Protein AF-A0A956QR95-F1 (afdb_monomer)

Structure (mmCIF, N/CA/C/O backbone):
data_AF-A0A956QR95-F1
#
_entry.id   AF-A0A956QR95-F1
#
loop_
_atom_site.group_PDB
_atom_site.id
_atom_site.type_symbol
_atom_site.label_atom_id
_atom_site.label_alt_id
_atom_site.label_comp_id
_atom_site.label_asym_id
_atom_site.label_entity_id
_atom_site.label_seq_id
_atom_site.pdbx_PDB_ins_code
_atom_site.Cartn_x
_atom_site.Cartn_y
_atom_site.Cartn_z
_atom_site.occupancy
_atom_site.B_iso_or_equiv
_atom_site.auth_seq_id
_atom_site.auth_comp_id
_atom_site.auth_asym_id
_atom_site.auth_atom_id
_atom_site.pdbx_PDB_model_num
ATOM 1 N N . MET A 1 1 ? -0.130 -18.964 21.250 1.00 32.28 1 MET A N 1
ATOM 2 C CA . MET A 1 1 ? -1.402 -18.632 20.573 1.00 32.28 1 MET A CA 1
ATOM 3 C C . MET A 1 1 ? -1.019 -17.839 19.331 1.00 32.28 1 MET A C 1
ATOM 5 O O . MET A 1 1 ? -0.339 -16.835 19.481 1.00 32.28 1 MET A O 1
ATOM 9 N N . SER A 1 2 ? -1.241 -18.411 18.145 1.00 33.75 2 SER A N 1
ATOM 10 C CA . SER A 1 2 ? -0.544 -18.070 16.891 1.00 33.75 2 SER A CA 1
ATOM 11 C C . SER A 1 2 ? -0.836 -16.640 16.425 1.00 33.75 2 SER A C 1
ATOM 13 O O . SER A 1 2 ? -1.987 -16.292 16.179 1.00 33.75 2 SER A O 1
ATOM 15 N N . ILE A 1 3 ? 0.209 -15.823 16.330 1.00 43.72 3 ILE A N 1
ATOM 16 C CA . ILE A 1 3 ? 0.196 -14.446 15.830 1.00 43.72 3 ILE A CA 1
ATOM 17 C C . ILE A 1 3 ? 0.679 -14.527 14.373 1.00 43.72 3 ILE A C 1
ATOM 19 O O . ILE A 1 3 ? 1.801 -14.974 14.151 1.00 43.72 3 ILE A O 1
ATOM 23 N N . PHE A 1 4 ? -0.170 -14.120 13.418 1.00 44.62 4 PHE A N 1
ATOM 24 C CA . PHE A 1 4 ? -0.012 -14.175 11.946 1.00 44.62 4 PHE A CA 1
ATOM 25 C C . PHE A 1 4 ? -0.189 -15.569 11.317 1.00 44.62 4 PHE A C 1
ATOM 27 O O . PHE A 1 4 ? 0.706 -16.408 11.375 1.00 44.62 4 PHE A O 1
ATOM 34 N N . ASN A 1 5 ? -1.340 -15.819 10.677 1.00 48.69 5 ASN A N 1
ATOM 35 C CA . ASN A 1 5 ? -1.649 -17.131 10.085 1.00 48.69 5 ASN A CA 1
ATOM 36 C C . ASN A 1 5 ? -1.273 -17.282 8.599 1.00 48.69 5 ASN A C 1
ATOM 38 O O . ASN A 1 5 ? -1.405 -18.386 8.074 1.00 48.69 5 ASN A O 1
ATOM 42 N N . THR A 1 6 ? -0.700 -16.259 7.954 1.00 59.75 6 THR A N 1
ATOM 43 C CA . THR A 1 6 ? 0.000 -16.426 6.671 1.00 59.75 6 THR A CA 1
ATOM 44 C C . THR A 1 6 ? 1.115 -15.385 6.539 1.00 59.75 6 THR A C 1
ATOM 46 O O . THR A 1 6 ? 0.871 -14.185 6.638 1.00 59.75 6 THR A O 1
ATOM 49 N N . GLN A 1 7 ? 2.360 -15.830 6.328 1.00 64.56 7 GLN A N 1
ATOM 50 C CA . GLN A 1 7 ? 3.443 -14.950 5.878 1.00 64.56 7 GLN A CA 1
ATOM 51 C C . GLN A 1 7 ? 3.548 -15.052 4.365 1.00 64.56 7 GLN A C 1
ATOM 53 O O . GLN A 1 7 ? 3.889 -16.111 3.837 1.00 64.56 7 GLN A O 1
ATOM 58 N N . VAL A 1 8 ? 3.297 -13.950 3.668 1.00 65.81 8 VAL A N 1
ATOM 59 C CA . VAL A 1 8 ? 3.380 -13.915 2.213 1.00 65.81 8 VAL A CA 1
ATOM 60 C C . VAL A 1 8 ? 4.495 -12.973 1.778 1.00 65.81 8 VAL A C 1
ATOM 62 O O . VAL A 1 8 ? 4.478 -11.777 2.065 1.00 65.81 8 VAL A O 1
ATOM 65 N N . ARG A 1 9 ? 5.495 -13.522 1.080 1.00 63.97 9 ARG A N 1
ATOM 66 C CA . ARG A 1 9 ? 6.630 -12.765 0.534 1.00 63.97 9 ARG A CA 1
ATOM 67 C C . ARG A 1 9 ? 6.481 -12.632 -0.971 1.00 63.97 9 ARG A C 1
ATOM 69 O O . ARG A 1 9 ? 6.585 -13.615 -1.699 1.00 63.97 9 ARG A O 1
ATOM 76 N N . GLN A 1 10 ? 6.280 -11.408 -1.442 1.00 65.75 10 GLN A N 1
ATOM 77 C CA . GLN A 1 10 ? 6.305 -11.114 -2.868 1.00 65.75 10 GLN A CA 1
ATOM 78 C C . GLN A 1 10 ? 7.743 -10.785 -3.296 1.00 65.75 10 GLN A C 1
ATOM 80 O O . GLN A 1 10 ? 8.232 -9.679 -3.059 1.00 65.75 10 GLN A O 1
ATOM 85 N N . MET A 1 11 ? 8.414 -11.755 -3.930 1.00 59.72 11 MET A N 1
ATOM 86 C CA . MET A 1 11 ? 9.772 -11.630 -4.484 1.00 59.72 11 MET A CA 1
ATOM 87 C C . MET A 1 11 ? 9.724 -11.678 -6.014 1.00 59.72 11 MET A C 1
ATOM 89 O O . MET A 1 11 ? 9.989 -12.698 -6.641 1.00 59.72 11 MET A O 1
ATOM 93 N N . GLY A 1 12 ? 9.309 -10.573 -6.624 1.00 57.66 12 GLY A N 1
ATOM 94 C CA . GLY A 1 12 ? 9.245 -10.446 -8.074 1.00 57.66 12 GLY A CA 1
ATOM 95 C C . GLY A 1 12 ? 10.450 -9.707 -8.642 1.00 57.66 12 GLY A C 1
ATOM 96 O O . GLY A 1 12 ? 10.632 -8.529 -8.330 1.00 57.66 12 GLY A O 1
ATOM 97 N N . TYR A 1 13 ? 11.254 -10.371 -9.475 1.00 57.97 13 TYR A N 1
ATOM 98 C CA . TYR A 1 13 ? 12.470 -9.788 -10.063 1.00 57.97 13 TYR A CA 1
ATOM 99 C C . TYR A 1 13 ? 12.220 -9.095 -11.417 1.00 57.97 13 TYR A C 1
ATOM 101 O O . TYR A 1 13 ? 12.841 -8.073 -11.687 1.00 57.97 13 TYR A O 1
ATOM 109 N N . PHE A 1 14 ? 11.261 -9.569 -12.230 1.00 62.00 14 PHE A N 1
ATOM 110 C CA . PHE A 1 14 ? 10.858 -8.940 -13.500 1.00 62.00 14 PHE A CA 1
ATOM 111 C C . PHE A 1 14 ? 9.335 -8.962 -13.693 1.00 62.00 14 PHE A C 1
ATOM 113 O O . PHE A 1 14 ? 8.638 -9.807 -13.136 1.00 62.00 14 PHE A O 1
ATOM 120 N N . GLY A 1 15 ? 8.810 -8.025 -14.488 1.00 69.88 15 GLY A N 1
ATOM 121 C CA . GLY A 1 15 ? 7.391 -7.985 -14.855 1.00 69.88 15 GLY A CA 1
ATOM 122 C C . GLY A 1 15 ? 6.451 -7.465 -13.760 1.00 69.88 15 GLY A C 1
ATOM 123 O O . GLY A 1 15 ? 6.849 -6.688 -12.887 1.00 69.88 15 GLY A O 1
ATOM 124 N N . ARG A 1 16 ? 5.172 -7.843 -13.869 1.00 79.88 16 ARG A N 1
ATOM 125 C CA . ARG A 1 16 ? 4.107 -7.476 -12.930 1.00 79.88 16 ARG A CA 1
ATOM 126 C C . ARG A 1 16 ? 3.850 -8.632 -11.972 1.00 79.88 16 ARG A C 1
ATOM 128 O O . ARG A 1 16 ? 3.438 -9.700 -12.405 1.00 79.88 16 ARG A O 1
ATOM 135 N N . ASN A 1 17 ? 4.026 -8.392 -10.680 1.00 82.94 17 ASN A N 1
ATOM 136 C CA . ASN A 1 17 ? 3.814 -9.382 -9.631 1.00 82.94 17 ASN A CA 1
ATOM 137 C C . ASN A 1 17 ? 2.548 -9.021 -8.862 1.00 82.94 17 ASN A C 1
ATOM 139 O O . ASN A 1 17 ? 2.335 -7.859 -8.522 1.00 82.94 17 ASN A O 1
ATOM 143 N N . THR A 1 18 ? 1.674 -9.995 -8.615 1.00 86.06 18 THR A N 1
ATOM 144 C CA . THR A 1 18 ? 0.464 -9.799 -7.805 1.00 86.06 18 THR A CA 1
ATOM 145 C C . THR A 1 18 ? 0.376 -10.888 -6.758 1.00 86.06 18 THR A C 1
ATOM 147 O O . THR A 1 18 ? 0.621 -12.053 -7.054 1.00 86.06 18 THR A O 1
ATOM 150 N N . VAL A 1 19 ? 0.050 -10.493 -5.536 1.00 86.75 19 VAL A N 1
ATOM 151 C CA . VAL A 1 19 ? -0.224 -11.402 -4.438 1.00 86.75 19 VAL A CA 1
ATOM 152 C C . VAL A 1 19 ? -1.533 -11.012 -3.770 1.00 86.75 19 VAL A C 1
ATOM 154 O O . VAL A 1 19 ? -1.880 -9.834 -3.732 1.00 86.75 19 VAL A O 1
ATOM 157 N N . SER A 1 20 ? -2.287 -12.000 -3.310 1.00 89.19 20 SER A N 1
ATOM 158 C CA . SER A 1 20 ? -3.588 -11.805 -2.683 1.00 89.19 20 SER A CA 1
ATOM 159 C C . SER A 1 20 ? -3.724 -12.773 -1.522 1.00 89.19 20 SER A C 1
ATOM 161 O O . SER A 1 20 ? -3.373 -13.943 -1.683 1.00 89.19 20 SER A O 1
ATOM 163 N N . THR A 1 21 ? -4.229 -12.299 -0.389 1.00 86.88 21 THR A N 1
ATOM 164 C CA . THR A 1 21 ? -4.466 -13.122 0.799 1.00 86.88 21 THR A CA 1
ATOM 165 C C . THR A 1 21 ? -5.967 -13.317 1.053 1.00 86.88 21 THR A C 1
ATOM 167 O O . THR A 1 21 ? -6.767 -13.132 0.130 1.00 86.88 21 THR A O 1
ATOM 170 N N . GLY A 1 22 ? -6.343 -13.870 2.208 1.00 87.25 22 GLY A N 1
ATOM 171 C CA . GLY A 1 22 ? -7.710 -14.316 2.502 1.00 87.25 22 GLY A CA 1
ATOM 172 C C . GLY A 1 22 ? -8.528 -13.281 3.275 1.00 87.25 22 GLY A C 1
ATOM 173 O O . GLY A 1 22 ? -8.348 -12.095 3.103 1.00 87.25 22 GLY A O 1
ATOM 174 N N . ASN A 1 23 ? -9.446 -13.741 4.130 1.00 91.06 23 ASN A N 1
ATOM 175 C CA . ASN A 1 23 ? -10.208 -12.869 5.044 1.00 91.06 23 ASN A CA 1
ATOM 176 C C . ASN A 1 23 ? -9.644 -12.895 6.479 1.00 91.06 23 ASN A C 1
ATOM 178 O O . ASN A 1 23 ? -10.390 -12.760 7.450 1.00 91.06 23 ASN A O 1
ATOM 182 N N . ARG A 1 24 ? -8.366 -13.237 6.635 1.00 91.06 24 ARG A N 1
ATOM 183 C CA . ARG A 1 24 ? -7.716 -13.413 7.937 1.00 91.06 24 ARG A CA 1
ATOM 184 C C . ARG A 1 24 ? -6.574 -12.422 8.039 1.00 91.06 24 ARG A C 1
ATOM 186 O O . ARG A 1 24 ? -6.033 -12.023 7.034 1.00 91.06 24 ARG A O 1
ATOM 193 N N . ASN A 1 25 ? -6.152 -12.154 9.268 1.00 92.94 25 ASN A N 1
ATOM 194 C CA . ASN A 1 25 ? -5.001 -11.303 9.534 1.00 92.94 25 ASN A CA 1
ATOM 195 C C . ASN A 1 25 ? -3.709 -11.935 8.989 1.00 92.94 25 ASN A C 1
ATOM 197 O O . ASN A 1 25 ? -3.244 -12.972 9.493 1.00 92.94 25 ASN A O 1
ATOM 201 N N . ASP A 1 26 ? -3.108 -11.264 8.020 1.00 91.50 26 ASP A N 1
ATOM 202 C CA . ASP A 1 26 ? -1.954 -11.709 7.260 1.00 91.50 26 ASP A CA 1
ATOM 203 C C . ASP A 1 26 ? -0.765 -10.742 7.409 1.00 91.50 26 ASP A C 1
ATOM 205 O O . ASP A 1 26 ? -0.901 -9.545 7.664 1.00 91.50 26 ASP A O 1
ATOM 209 N N . LEU A 1 27 ? 0.454 -11.276 7.264 1.00 91.44 27 LEU A N 1
ATOM 210 C CA . LEU A 1 27 ? 1.675 -10.475 7.146 1.00 91.44 27 LEU A CA 1
ATOM 211 C C . LEU A 1 27 ? 2.175 -10.545 5.707 1.00 91.44 27 LEU A C 1
ATOM 213 O O . LEU A 1 27 ? 2.591 -11.601 5.222 1.00 91.44 27 LEU A O 1
ATOM 217 N N . ILE A 1 28 ? 2.210 -9.393 5.050 1.00 90.00 28 ILE A N 1
ATOM 218 C CA . ILE A 1 28 ? 2.547 -9.257 3.641 1.00 90.00 28 ILE A CA 1
ATOM 219 C C . ILE A 1 28 ? 3.829 -8.441 3.513 1.00 90.00 28 ILE A C 1
ATOM 221 O O . ILE A 1 28 ? 3.907 -7.284 3.920 1.00 90.00 28 ILE A O 1
ATOM 225 N N . ILE A 1 29 ? 4.853 -9.035 2.904 1.00 87.69 29 ILE A N 1
ATOM 226 C CA . ILE A 1 29 ? 6.157 -8.402 2.705 1.00 87.69 29 ILE A CA 1
ATOM 227 C C . ILE A 1 29 ? 6.372 -8.176 1.209 1.00 87.69 29 ILE A C 1
ATOM 229 O O . ILE A 1 29 ? 6.574 -9.126 0.446 1.00 87.69 29 ILE A O 1
ATOM 233 N N . GLN A 1 30 ? 6.356 -6.908 0.793 1.00 85.69 30 GLN A N 1
ATOM 234 C CA . GLN A 1 30 ? 6.661 -6.500 -0.577 1.00 85.69 30 GLN A CA 1
ATOM 235 C C . GLN A 1 30 ? 8.130 -6.078 -0.667 1.00 85.69 30 GLN A C 1
ATOM 237 O O . GLN A 1 30 ? 8.498 -5.014 -0.174 1.00 85.69 30 GLN A O 1
ATOM 242 N N . GLN A 1 31 ? 8.964 -6.901 -1.308 1.00 81.56 31 GLN A N 1
ATOM 243 C CA . GLN A 1 31 ? 10.398 -6.639 -1.538 1.00 81.56 31 GLN A CA 1
ATOM 244 C C . GLN A 1 31 ? 10.773 -6.656 -3.033 1.00 81.56 31 GLN A C 1
ATOM 246 O O . GLN A 1 31 ? 11.949 -6.680 -3.382 1.00 81.56 31 GLN A O 1
ATOM 251 N N . GLY A 1 32 ? 9.782 -6.662 -3.930 1.00 70.94 32 GLY A N 1
ATOM 252 C CA . GLY A 1 32 ? 9.998 -6.814 -5.369 1.00 70.94 32 GLY A CA 1
ATOM 253 C C . GLY A 1 32 ? 10.832 -5.697 -6.012 1.00 70.94 32 GLY A C 1
ATOM 254 O O . GLY A 1 32 ? 10.718 -4.520 -5.657 1.00 70.94 32 GLY A O 1
ATOM 255 N N . LEU A 1 33 ? 11.634 -6.091 -7.006 1.00 71.50 33 LEU A N 1
ATOM 256 C CA . LEU A 1 33 ? 12.390 -5.213 -7.913 1.00 71.50 33 LEU A CA 1
ATOM 257 C C . LEU A 1 33 ? 11.651 -4.989 -9.247 1.00 71.50 33 LEU A C 1
ATOM 259 O O . LEU A 1 33 ? 12.051 -4.150 -10.047 1.00 71.50 33 LEU A O 1
ATOM 263 N N . GLY A 1 34 ? 10.575 -5.750 -9.492 1.00 70.88 34 GLY A N 1
ATOM 264 C CA . GLY A 1 34 ? 9.789 -5.700 -10.725 1.00 70.88 34 GLY A CA 1
ATOM 265 C C . GLY A 1 34 ? 9.102 -4.354 -10.988 1.00 70.88 34 GLY A C 1
ATOM 266 O O . GLY A 1 34 ? 8.999 -3.493 -10.116 1.00 70.88 34 GLY A O 1
ATOM 267 N N . ASN A 1 35 ? 8.592 -4.183 -12.212 1.00 79.56 35 ASN A N 1
ATOM 268 C CA . ASN A 1 35 ? 8.016 -2.916 -12.676 1.00 79.56 35 ASN A CA 1
ATOM 269 C C . ASN A 1 35 ? 6.746 -2.539 -11.891 1.00 79.56 35 ASN A C 1
ATOM 271 O O . ASN A 1 35 ? 6.571 -1.392 -11.490 1.00 79.56 35 ASN A O 1
ATOM 275 N N . VAL A 1 36 ? 5.867 -3.513 -11.641 1.00 84.19 36 VAL A N 1
ATOM 276 C CA . VAL A 1 36 ? 4.668 -3.313 -10.817 1.00 84.19 36 VAL A CA 1
ATOM 277 C C . VAL A 1 36 ? 4.524 -4.476 -9.847 1.00 84.19 36 VAL A C 1
ATOM 279 O O . VAL A 1 36 ? 4.327 -5.609 -10.277 1.00 84.19 36 VAL A O 1
ATOM 282 N N . ASN A 1 37 ? 4.559 -4.200 -8.550 1.00 86.44 37 ASN A N 1
ATOM 283 C CA . ASN A 1 37 ? 4.278 -5.173 -7.499 1.00 86.44 37 ASN A CA 1
ATOM 284 C C . ASN A 1 37 ? 2.967 -4.779 -6.817 1.00 86.44 37 ASN A C 1
ATOM 286 O O . ASN A 1 37 ? 2.788 -3.624 -6.443 1.00 86.44 37 ASN A O 1
ATOM 290 N N . ARG A 1 38 ? 2.021 -5.711 -6.714 1.00 89.56 38 ARG A N 1
ATOM 291 C CA . ARG A 1 38 ? 0.735 -5.502 -6.044 1.00 89.56 38 ARG A CA 1
ATOM 292 C C . ARG A 1 38 ? 0.535 -6.549 -4.961 1.00 89.56 38 ARG A C 1
ATOM 294 O O . ARG A 1 38 ? 0.672 -7.736 -5.255 1.00 89.56 38 ARG A O 1
ATOM 301 N N . ALA A 1 39 ? 0.110 -6.125 -3.778 1.00 91.25 39 ALA A N 1
ATOM 302 C CA . ALA A 1 39 ? -0.460 -7.008 -2.774 1.00 91.25 39 ALA A CA 1
ATOM 303 C C . ALA A 1 39 ? -1.875 -6.585 -2.379 1.00 91.25 39 ALA A C 1
ATOM 305 O O . ALA A 1 39 ? -2.139 -5.391 -2.248 1.00 91.25 39 ALA A O 1
ATOM 306 N N . ASN A 1 40 ? -2.744 -7.574 -2.179 1.00 93.12 40 ASN A N 1
ATOM 307 C CA . ASN A 1 40 ? -4.110 -7.408 -1.696 1.00 93.12 40 ASN A CA 1
ATOM 308 C C . ASN A 1 40 ? -4.298 -8.230 -0.411 1.00 93.12 40 ASN A C 1
ATOM 310 O O . ASN A 1 40 ? -4.047 -9.435 -0.446 1.00 93.12 40 ASN A O 1
ATOM 314 N N . GLY A 1 41 ? -4.721 -7.582 0.672 1.00 91.56 41 GLY A N 1
ATOM 315 C CA . GLY A 1 41 ? -5.068 -8.199 1.958 1.00 91.56 41 GLY A CA 1
ATOM 316 C C . GLY A 1 41 ? -6.479 -8.789 1.971 1.00 91.56 41 GLY A C 1
ATOM 317 O O . GLY A 1 41 ? -6.708 -9.887 2.451 1.00 91.56 41 GLY A O 1
ATOM 318 N N . ASN A 1 42 ? -7.397 -8.135 1.254 1.00 93.75 42 ASN A N 1
ATOM 319 C CA . ASN A 1 42 ? -8.821 -8.460 1.148 1.00 93.75 42 ASN A CA 1
ATOM 320 C C . ASN A 1 42 ? -9.591 -8.272 2.454 1.00 93.75 42 ASN A C 1
ATOM 322 O O . ASN A 1 42 ? -10.380 -7.337 2.524 1.00 93.75 42 ASN A O 1
ATOM 326 N N . GLY A 1 43 ? -9.456 -9.156 3.436 1.00 92.19 43 GLY A N 1
ATOM 327 C CA . GLY A 1 43 ? -10.203 -9.047 4.684 1.00 92.19 43 GLY A CA 1
ATOM 328 C C . GLY A 1 43 ? -9.364 -9.450 5.887 1.00 92.19 43 GLY A C 1
ATOM 329 O O . GLY A 1 43 ? -8.529 -10.338 5.780 1.00 92.19 43 GLY A O 1
ATOM 330 N N . GLY A 1 44 ? -9.676 -8.900 7.054 1.00 94.75 44 GLY A N 1
ATOM 331 C CA . GLY A 1 44 ? -8.875 -9.097 8.260 1.00 94.75 44 GLY A CA 1
ATOM 332 C C . GLY A 1 44 ? -7.997 -7.883 8.542 1.00 94.75 44 GLY A C 1
ATOM 333 O O . GLY A 1 44 ? -7.998 -6.920 7.797 1.00 94.75 44 GLY A O 1
ATOM 334 N N . ASN A 1 45 ? -7.301 -7.911 9.675 1.00 95.94 45 ASN A N 1
ATOM 335 C CA . ASN A 1 45 ? -6.389 -6.840 10.072 1.00 95.94 45 ASN A CA 1
ATOM 336 C C . ASN A 1 45 ? -4.972 -7.217 9.635 1.00 95.94 45 ASN A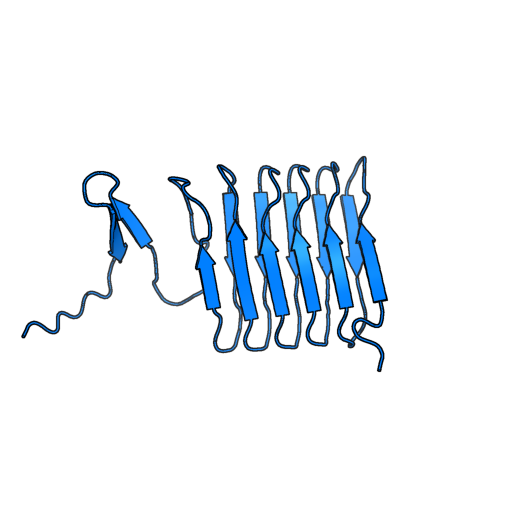 C 1
ATOM 338 O O . ASN A 1 45 ? -4.296 -7.995 10.325 1.00 95.94 45 ASN A O 1
ATOM 342 N N . ASP A 1 46 ? -4.538 -6.686 8.503 1.00 95.00 46 ASP A N 1
ATOM 343 C CA . ASP A 1 46 ? -3.310 -7.082 7.834 1.00 95.00 46 ASP A CA 1
ATOM 344 C C . ASP A 1 46 ? -2.137 -6.153 8.140 1.00 95.00 46 ASP A C 1
ATOM 346 O O . ASP A 1 46 ? -2.275 -4.991 8.528 1.00 95.00 46 ASP A O 1
ATOM 350 N N . VAL A 1 47 ? -0.925 -6.673 7.945 1.00 94.25 47 VAL A N 1
ATOM 351 C CA . VAL A 1 47 ? 0.310 -5.894 8.054 1.00 94.25 47 VAL A CA 1
ATOM 352 C C . VAL A 1 47 ? 1.058 -5.926 6.730 1.00 94.25 47 VAL A C 1
ATOM 354 O O . VAL A 1 47 ? 1.550 -6.970 6.303 1.00 94.25 47 VAL A O 1
ATOM 357 N N . PHE A 1 48 ? 1.237 -4.757 6.120 1.00 92.62 48 PHE A N 1
ATOM 358 C CA . PHE A 1 48 ? 2.008 -4.568 4.898 1.00 92.62 48 PHE A CA 1
ATOM 359 C C . PHE A 1 48 ? 3.376 -3.964 5.208 1.00 92.62 48 PHE A C 1
ATOM 361 O O . PHE A 1 48 ? 3.495 -2.807 5.611 1.00 92.62 48 PHE A O 1
ATOM 368 N N . LEU A 1 49 ? 4.438 -4.722 4.945 1.00 90.38 49 LEU A N 1
ATOM 369 C CA . LEU A 1 49 ? 5.809 -4.218 4.921 1.00 90.38 49 LEU A CA 1
ATOM 370 C C . LEU A 1 49 ? 6.192 -3.889 3.477 1.00 90.38 49 LEU A C 1
ATOM 372 O O . LEU A 1 49 ? 6.627 -4.758 2.717 1.00 90.38 49 LEU A O 1
ATOM 376 N N . MET A 1 50 ? 6.030 -2.623 3.094 1.00 88.56 50 MET A N 1
ATOM 377 C CA . MET A 1 50 ? 6.371 -2.125 1.762 1.00 88.56 50 MET A CA 1
ATOM 378 C C . MET A 1 50 ? 7.831 -1.676 1.746 1.00 88.56 50 MET A C 1
ATOM 380 O O . MET A 1 50 ? 8.156 -0.553 2.131 1.00 88.56 50 MET A O 1
ATOM 384 N N . GLN A 1 51 ? 8.722 -2.580 1.340 1.00 85.56 51 GLN A N 1
ATOM 385 C CA . GLN A 1 51 ? 10.179 -2.388 1.299 1.00 85.56 51 GLN A CA 1
ATOM 386 C C . GLN A 1 51 ? 10.744 -2.467 -0.130 1.00 85.56 51 GLN A C 1
ATOM 388 O O . GLN A 1 51 ? 11.947 -2.321 -0.329 1.00 85.56 51 GLN A O 1
ATOM 393 N N . GLY A 1 52 ? 9.887 -2.707 -1.125 1.00 78.69 52 GLY A N 1
ATOM 394 C CA . GLY A 1 52 ? 10.270 -2.884 -2.520 1.00 78.69 52 GLY A CA 1
ATOM 395 C C . GLY A 1 52 ? 10.879 -1.625 -3.133 1.00 78.69 52 GLY A C 1
ATOM 396 O O . GLY A 1 52 ? 10.466 -0.498 -2.842 1.00 78.69 52 GLY A O 1
ATOM 397 N N . VAL A 1 53 ? 11.853 -1.842 -4.018 1.00 77.19 53 VAL A N 1
ATOM 398 C CA . VAL A 1 53 ? 12.522 -0.781 -4.791 1.00 77.19 53 VAL A CA 1
ATOM 399 C C . VAL A 1 53 ? 12.144 -0.793 -6.275 1.00 77.19 53 VAL A C 1
ATOM 401 O O . VAL A 1 53 ? 12.695 -0.029 -7.058 1.00 77.19 53 VAL A O 1
ATOM 404 N N . GLY A 1 54 ? 11.182 -1.635 -6.671 1.00 77.69 54 GLY A N 1
ATOM 405 C CA . GLY A 1 54 ? 10.599 -1.620 -8.014 1.00 77.69 54 GLY A CA 1
ATOM 406 C C . GLY A 1 54 ? 9.883 -0.305 -8.356 1.00 77.69 54 GLY A C 1
ATOM 407 O O . GLY A 1 54 ? 9.549 0.476 -7.464 1.00 77.69 54 GLY A O 1
ATOM 408 N N . ASN A 1 55 ? 9.604 -0.075 -9.645 1.00 82.94 55 ASN A N 1
ATOM 409 C CA . ASN A 1 55 ? 9.060 1.202 -10.138 1.00 82.94 55 ASN A CA 1
ATOM 410 C C . ASN A 1 55 ? 7.725 1.590 -9.485 1.00 82.94 55 ASN A C 1
ATOM 412 O O . ASN A 1 55 ? 7.507 2.762 -9.190 1.00 82.94 55 ASN A O 1
ATOM 416 N N . LYS A 1 56 ? 6.826 0.625 -9.271 1.00 86.25 56 LYS A N 1
ATOM 417 C CA . LYS A 1 56 ? 5.518 0.865 -8.659 1.00 86.25 56 LYS A CA 1
ATOM 418 C C . LYS A 1 56 ? 5.153 -0.271 -7.713 1.00 86.25 56 LYS A C 1
ATOM 420 O O . LYS A 1 56 ? 5.000 -1.411 -8.147 1.00 86.25 56 LYS A O 1
ATOM 425 N N . ASN A 1 57 ? 4.962 0.041 -6.439 1.00 87.25 57 ASN A N 1
ATOM 426 C CA . ASN A 1 57 ? 4.536 -0.915 -5.419 1.00 87.25 57 ASN A CA 1
ATOM 427 C C . ASN A 1 57 ? 3.167 -0.485 -4.892 1.00 87.25 57 ASN A C 1
ATOM 429 O O . ASN A 1 57 ? 2.970 0.678 -4.551 1.00 87.25 57 ASN A O 1
ATOM 433 N N . ILE A 1 58 ? 2.206 -1.403 -4.896 1.00 89.88 58 ILE A N 1
ATOM 434 C CA . ILE A 1 58 ? 0.805 -1.150 -4.566 1.00 89.88 58 ILE A CA 1
ATOM 435 C C . ILE A 1 58 ? 0.410 -2.103 -3.444 1.00 89.88 58 ILE A C 1
ATOM 437 O O . ILE A 1 58 ? 0.522 -3.318 -3.597 1.00 89.88 58 ILE A O 1
ATOM 441 N N . ALA A 1 59 ? -0.080 -1.572 -2.336 1.00 92.69 59 ALA A N 1
ATOM 442 C CA . ALA A 1 59 ? -0.702 -2.331 -1.264 1.00 92.69 59 ALA A CA 1
ATOM 443 C C . ALA A 1 59 ? -2.174 -1.929 -1.153 1.00 92.69 59 ALA A C 1
ATOM 445 O O . ALA A 1 59 ? -2.493 -0.743 -1.139 1.00 92.69 59 ALA A O 1
ATOM 446 N N . ASN A 1 60 ? -3.050 -2.923 -1.112 1.00 95.50 60 ASN A N 1
ATOM 447 C CA . ASN A 1 60 ? -4.480 -2.765 -0.902 1.00 95.50 60 ASN A CA 1
ATOM 448 C C . ASN A 1 60 ? -4.849 -3.565 0.351 1.00 95.50 60 ASN A C 1
ATOM 450 O O . ASN A 1 60 ? -4.709 -4.787 0.311 1.00 95.50 60 ASN A O 1
ATOM 454 N N . GLY A 1 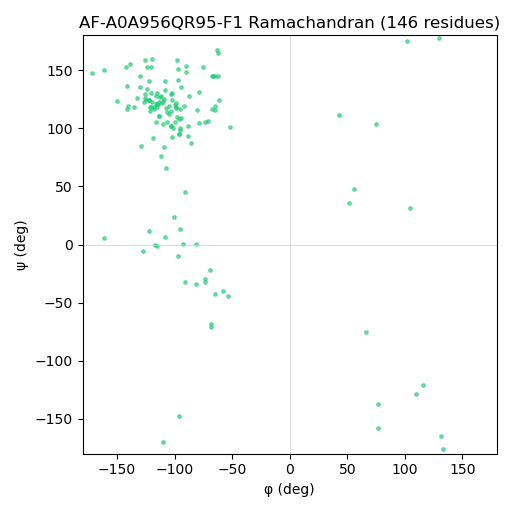61 ? -5.287 -2.892 1.411 1.00 94.50 61 GLY A N 1
ATOM 455 C CA . GLY A 1 61 ? -5.695 -3.503 2.676 1.00 94.50 61 GLY A CA 1
ATOM 456 C C . GLY A 1 61 ? -6.971 -4.307 2.507 1.00 94.50 61 GLY A C 1
ATOM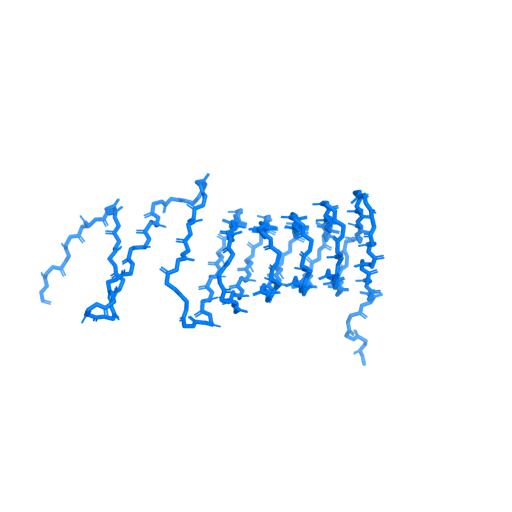 457 O O . GLY A 1 61 ? -6.928 -5.528 2.390 1.00 94.50 61 GLY A O 1
ATOM 458 N N . GLY A 1 62 ? -8.076 -3.616 2.252 1.00 95.62 62 GLY A N 1
ATOM 459 C CA . GLY A 1 62 ? -9.375 -4.241 2.054 1.00 95.62 62 GLY A CA 1
ATOM 460 C C . GLY A 1 62 ? -10.280 -3.929 3.233 1.00 95.62 62 GLY A C 1
ATOM 461 O O . GLY A 1 62 ? -10.492 -2.760 3.514 1.00 95.62 62 GLY A O 1
ATOM 462 N N . ALA A 1 63 ? -10.902 -4.929 3.848 1.00 96.12 63 ALA A N 1
ATOM 463 C CA . ALA A 1 63 ? -11.749 -4.745 5.020 1.00 96.12 63 ALA A CA 1
ATOM 464 C C . ALA A 1 63 ? -11.019 -5.168 6.298 1.00 96.12 63 ALA A C 1
ATOM 466 O O . ALA A 1 63 ? -10.600 -6.314 6.401 1.00 96.12 63 ALA A O 1
ATOM 467 N N . GLY A 1 64 ? -11.010 -4.318 7.316 1.00 95.81 64 GLY A N 1
ATOM 468 C CA . GLY A 1 64 ? -10.310 -4.536 8.577 1.00 95.81 64 GLY A CA 1
ATOM 469 C C . GLY A 1 64 ? -9.447 -3.332 8.931 1.00 95.81 64 GLY A C 1
ATOM 470 O O . GLY A 1 64 ? -9.431 -2.342 8.221 1.00 95.81 64 GLY A O 1
ATOM 471 N N . ASN A 1 65 ? -8.788 -3.387 10.083 1.00 94.00 65 ASN A N 1
ATOM 472 C CA . ASN A 1 65 ? -7.878 -2.331 10.516 1.00 94.00 65 ASN A CA 1
ATOM 473 C C . ASN A 1 65 ? -6.454 -2.718 10.113 1.00 94.00 65 ASN A C 1
ATOM 475 O O . ASN A 1 65 ? -5.808 -3.510 10.811 1.00 94.00 65 ASN A O 1
ATOM 479 N N . ASP A 1 66 ? -5.972 -2.152 9.017 1.00 96.31 66 ASP A N 1
ATOM 480 C CA . ASP A 1 66 ? -4.713 -2.529 8.392 1.00 96.31 66 ASP A CA 1
ATOM 481 C C . ASP A 1 66 ? -3.554 -1.616 8.804 1.00 96.31 66 ASP A C 1
ATOM 483 O O . ASP A 1 66 ? -3.703 -0.429 9.107 1.00 96.31 66 ASP A O 1
ATOM 487 N N . LEU A 1 67 ? -2.342 -2.173 8.806 1.00 93.88 67 LEU A N 1
ATOM 488 C CA . LEU A 1 67 ? -1.106 -1.451 9.098 1.00 93.88 67 LEU A CA 1
ATOM 489 C C . LEU A 1 67 ? -0.159 -1.475 7.898 1.00 93.88 67 LEU A C 1
ATOM 491 O O . LEU A 1 67 ? 0.409 -2.509 7.550 1.00 93.88 67 LEU A O 1
ATOM 495 N N . PHE A 1 68 ? 0.128 -0.301 7.347 1.00 91.62 68 PHE A N 1
ATOM 496 C CA . PHE A 1 68 ? 1.083 -0.108 6.262 1.00 91.62 68 PHE A CA 1
ATOM 497 C C . PHE A 1 68 ? 2.370 0.510 6.794 1.00 91.62 68 PHE A C 1
ATOM 499 O O . PHE A 1 68 ? 2.377 1.631 7.296 1.00 91.62 68 PHE A O 1
ATOM 506 N N . ILE A 1 69 ? 3.488 -0.195 6.648 1.00 90.31 69 ILE A N 1
ATOM 507 C CA . ILE A 1 69 ? 4.825 0.312 6.957 1.00 90.31 69 ILE A CA 1
ATOM 508 C C . ILE A 1 69 ? 5.570 0.503 5.637 1.00 90.31 69 ILE A C 1
ATOM 510 O O . ILE A 1 69 ? 6.046 -0.455 5.022 1.00 90.31 69 ILE A O 1
ATOM 514 N N . ILE A 1 70 ? 5.677 1.760 5.214 1.00 85.31 70 ILE A N 1
ATOM 515 C CA . ILE A 1 70 ? 6.248 2.168 3.931 1.00 85.31 70 ILE A CA 1
ATOM 516 C C . ILE A 1 70 ? 7.684 2.631 4.154 1.00 85.31 70 ILE A C 1
ATOM 518 O O . ILE A 1 70 ? 7.930 3.708 4.694 1.00 85.31 70 ILE A O 1
ATOM 522 N N . ARG A 1 71 ? 8.632 1.781 3.752 1.00 82.44 71 ARG A N 1
ATOM 523 C CA . ARG A 1 71 ? 10.085 2.012 3.855 1.00 82.44 71 ARG A CA 1
ATOM 524 C C . ARG A 1 71 ? 10.825 1.815 2.532 1.00 82.44 71 ARG A C 1
ATOM 526 O O . ARG A 1 71 ? 12.031 2.025 2.461 1.00 82.44 71 ARG A O 1
ATOM 533 N N . GLY A 1 72 ? 10.118 1.354 1.504 1.00 74.88 72 GLY A N 1
ATOM 534 C CA . GLY A 1 72 ? 10.674 1.040 0.198 1.00 74.88 72 GLY A CA 1
ATOM 535 C C . GLY A 1 72 ? 11.181 2.278 -0.529 1.00 74.88 72 GLY A C 1
ATOM 536 O O . GLY A 1 72 ? 10.594 3.357 -0.444 1.00 74.88 72 GLY A O 1
ATOM 537 N N . ALA A 1 73 ? 12.270 2.092 -1.273 1.00 71.19 73 ALA A N 1
ATOM 538 C CA . ALA A 1 73 ? 12.901 3.146 -2.055 1.00 71.19 73 ALA A CA 1
ATOM 539 C C . ALA A 1 73 ? 12.450 3.180 -3.535 1.00 71.19 73 ALA A C 1
ATOM 541 O O . ALA A 1 73 ? 13.110 3.810 -4.354 1.00 71.19 73 ALA A O 1
ATOM 542 N N . GLY A 1 74 ? 11.371 2.478 -3.898 1.00 72.81 74 GLY A N 1
ATOM 543 C CA . GLY A 1 74 ? 10.868 2.445 -5.278 1.00 72.81 74 GLY A CA 1
ATOM 544 C C . GLY A 1 74 ? 10.143 3.730 -5.685 1.00 72.81 74 GLY A C 1
ATOM 545 O O . GLY A 1 74 ? 9.548 4.373 -4.821 1.00 72.81 74 GLY A O 1
ATOM 546 N N . ASN A 1 75 ? 10.137 4.053 -6.986 1.00 75.44 75 ASN A N 1
ATOM 547 C CA . ASN A 1 75 ? 9.700 5.358 -7.518 1.00 75.44 75 ASN A CA 1
ATOM 548 C C . ASN A 1 75 ? 8.291 5.781 -7.063 1.00 75.44 75 ASN A C 1
ATOM 550 O O . ASN A 1 75 ? 8.082 6.940 -6.700 1.00 75.44 75 ASN A O 1
ATOM 554 N N . GLU A 1 76 ? 7.323 4.858 -7.095 1.00 81.25 76 GLU A N 1
ATOM 555 C CA . GLU A 1 76 ? 5.953 5.085 -6.626 1.00 81.25 76 GLU A CA 1
ATOM 556 C C . GLU A 1 76 ? 5.542 4.013 -5.605 1.00 81.25 76 GLU A C 1
ATOM 558 O O . GLU A 1 76 ? 5.540 2.814 -5.899 1.00 81.25 76 GLU A O 1
ATOM 563 N N . GLN A 1 77 ? 5.152 4.450 -4.408 1.00 82.56 77 GLN A N 1
ATOM 564 C CA . GLN A 1 77 ? 4.551 3.609 -3.371 1.00 82.56 77 GLN A CA 1
ATOM 565 C C . GLN A 1 77 ? 3.089 4.023 -3.213 1.00 82.56 77 GLN A C 1
ATOM 567 O O . GLN A 1 77 ? 2.803 5.187 -2.943 1.00 82.56 77 GLN A O 1
ATOM 572 N N . ILE A 1 78 ? 2.161 3.091 -3.396 1.00 86.00 78 ILE A N 1
ATOM 573 C CA . ILE A 1 78 ? 0.722 3.329 -3.267 1.00 86.00 78 ILE A CA 1
ATOM 574 C C . ILE A 1 78 ? 0.185 2.423 -2.169 1.00 86.00 78 ILE A C 1
ATOM 576 O O . ILE A 1 78 ? 0.310 1.206 -2.285 1.00 86.00 78 ILE A O 1
ATOM 580 N N . ALA A 1 79 ? -0.434 2.998 -1.145 1.00 88.88 79 ALA A N 1
ATOM 581 C CA . ALA A 1 79 ? -1.115 2.252 -0.097 1.00 88.88 79 ALA A CA 1
ATOM 582 C C . ALA A 1 79 ? -2.578 2.693 -0.021 1.00 88.88 79 ALA A C 1
ATOM 584 O O . ALA A 1 79 ? -2.856 3.879 0.130 1.00 88.88 79 ALA A O 1
ATOM 585 N N . ASN A 1 80 ? -3.492 1.737 -0.145 1.00 91.69 80 ASN A N 1
ATOM 586 C CA . ASN A 1 80 ? -4.927 1.951 -0.016 1.00 91.69 80 ASN A CA 1
ATOM 587 C C . ASN A 1 80 ? -5.412 1.125 1.177 1.00 91.69 80 ASN A C 1
ATOM 589 O O . ASN A 1 80 ? -5.253 -0.095 1.138 1.00 91.69 80 ASN A O 1
ATOM 593 N N . GLY A 1 81 ? -5.953 1.783 2.200 1.00 85.88 81 GLY A N 1
ATOM 594 C CA . GLY A 1 81 ? -6.464 1.170 3.427 1.00 85.88 81 GLY A CA 1
ATOM 595 C C . GLY A 1 81 ? -7.713 0.357 3.143 1.00 85.88 81 GLY A C 1
ATOM 596 O O . GLY A 1 81 ? -7.644 -0.858 2.992 1.00 85.88 81 GLY A O 1
ATOM 597 N N . GLY A 1 82 ? -8.810 1.042 2.842 1.00 91.31 82 GLY A N 1
ATOM 598 C CA . GLY A 1 82 ? -10.053 0.397 2.446 1.00 91.31 82 GLY A CA 1
ATOM 599 C C . GLY A 1 82 ? -11.127 0.683 3.475 1.00 91.31 82 GLY A C 1
ATOM 600 O O . GLY A 1 82 ? -11.507 1.834 3.630 1.00 91.31 82 GLY A O 1
ATOM 601 N N . ALA A 1 83 ? -11.706 -0.337 4.093 1.00 90.19 83 ALA A N 1
ATOM 602 C CA . ALA A 1 83 ? -12.720 -0.170 5.121 1.00 90.19 83 ALA A CA 1
ATOM 603 C C . ALA A 1 8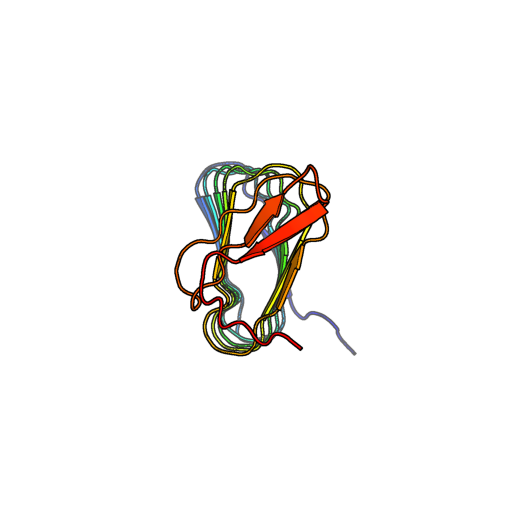3 ? -12.175 -0.579 6.483 1.00 90.19 83 ALA A C 1
ATOM 605 O O . ALA A 1 83 ? -11.846 -1.741 6.663 1.00 90.19 83 ALA A O 1
ATOM 606 N N . GLY A 1 84 ? -12.224 0.322 7.458 1.00 88.75 84 GLY A N 1
ATOM 607 C CA . GLY A 1 84 ? -11.703 0.102 8.802 1.00 88.75 84 GLY A CA 1
ATOM 608 C C . GLY A 1 84 ? -10.868 1.294 9.248 1.00 88.75 84 GLY A C 1
ATOM 609 O O . GLY A 1 84 ? -10.834 2.322 8.591 1.00 88.75 84 GLY A O 1
ATOM 610 N N . ASN A 1 85 ? -10.262 1.196 10.424 1.00 84.56 85 ASN A N 1
ATOM 611 C CA . ASN A 1 85 ? -9.390 2.243 10.941 1.00 84.56 85 ASN A CA 1
ATOM 612 C C . ASN A 1 85 ? -7.945 1.882 10.606 1.00 84.56 85 ASN A C 1
ATOM 614 O O . ASN A 1 85 ? -7.300 1.142 11.361 1.00 84.56 85 ASN A O 1
ATOM 618 N N . ASP A 1 86 ? -7.445 2.406 9.494 1.00 89.19 86 ASP A N 1
ATOM 619 C CA . ASP A 1 86 ? -6.145 2.019 8.963 1.00 89.19 86 ASP A CA 1
ATOM 620 C C . ASP A 1 86 ? -5.015 2.893 9.505 1.00 89.19 86 ASP A C 1
ATOM 622 O O . ASP A 1 86 ? -5.188 4.046 9.905 1.00 89.19 86 ASP A O 1
ATOM 626 N N . THR A 1 87 ? -3.803 2.346 9.548 1.00 86.12 87 THR A N 1
ATOM 627 C CA . THR A 1 87 ? -2.609 3.065 9.996 1.00 86.12 87 THR A CA 1
ATOM 628 C C . THR A 1 87 ? -1.506 2.998 8.956 1.00 86.12 87 THR A C 1
ATOM 630 O O . THR A 1 87 ? -1.030 1.929 8.586 1.00 86.12 87 THR A O 1
ATOM 633 N N . PHE A 1 88 ? -0.997 4.159 8.562 1.00 84.19 88 PHE A N 1
ATOM 634 C CA . PHE A 1 88 ? 0.098 4.308 7.617 1.00 84.19 88 PHE A CA 1
ATOM 635 C C . PHE A 1 88 ? 1.307 4.902 8.329 1.00 84.19 88 PHE A C 1
ATO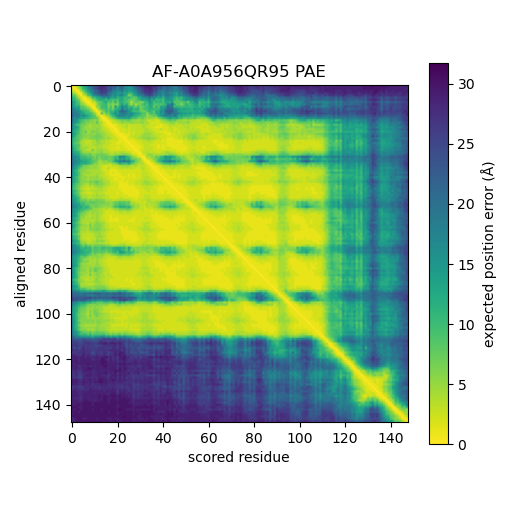M 637 O O . PHE A 1 88 ? 1.244 5.999 8.877 1.00 84.19 88 PHE A O 1
ATOM 644 N N . ARG A 1 89 ? 2.430 4.190 8.316 1.00 86.06 89 ARG A N 1
ATOM 645 C CA . ARG A 1 89 ? 3.723 4.658 8.821 1.00 86.06 89 ARG A CA 1
ATOM 646 C C . ARG A 1 89 ? 4.690 4.786 7.662 1.00 86.06 89 ARG A C 1
ATOM 648 O O . ARG A 1 89 ? 5.114 3.783 7.090 1.00 86.06 89 ARG A O 1
ATOM 655 N N . VAL A 1 90 ? 5.044 6.017 7.321 1.00 78.62 90 VAL A N 1
ATOM 656 C CA . VAL A 1 90 ? 5.952 6.313 6.212 1.00 78.62 90 VAL A CA 1
ATOM 657 C C . VAL A 1 90 ? 7.304 6.695 6.780 1.00 78.62 90 VAL A C 1
ATOM 659 O O . VAL A 1 90 ? 7.444 7.743 7.402 1.00 78.62 90 VAL A O 1
ATOM 662 N N . ALA A 1 91 ? 8.296 5.840 6.560 1.00 72.00 91 ALA A N 1
ATOM 663 C CA . ALA A 1 91 ? 9.668 6.042 6.995 1.00 72.00 91 ALA A CA 1
ATOM 664 C C . ALA A 1 91 ? 10.608 5.834 5.806 1.00 72.00 91 ALA A C 1
ATOM 666 O O . ALA A 1 91 ? 11.116 4.738 5.582 1.00 72.00 91 ALA A O 1
ATOM 667 N N . GLY A 1 92 ? 10.809 6.877 5.001 1.00 59.41 92 GLY A N 1
ATOM 668 C CA . GLY A 1 92 ? 11.651 6.803 3.810 1.00 59.41 92 GLY A CA 1
ATOM 669 C C . GLY A 1 92 ? 12.094 8.174 3.3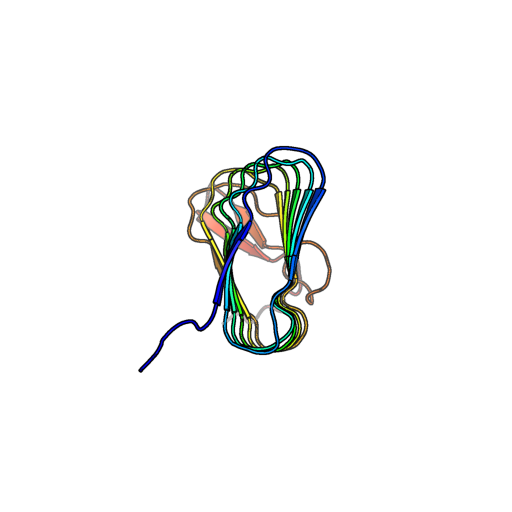12 1.00 59.41 92 GLY A C 1
ATOM 670 O O . GLY A 1 92 ? 11.394 9.170 3.478 1.00 59.41 92 GLY A O 1
ATOM 671 N N . ASN A 1 93 ? 13.269 8.212 2.686 1.00 53.56 93 ASN A N 1
ATOM 672 C CA . ASN A 1 93 ? 13.837 9.409 2.080 1.00 53.56 93 ASN A CA 1
ATOM 673 C C . ASN A 1 93 ? 13.644 9.328 0.555 1.00 53.56 93 ASN A C 1
ATOM 675 O O . ASN A 1 93 ? 14.397 8.628 -0.113 1.00 53.56 93 ASN A O 1
ATOM 679 N N . GLY A 1 94 ? 12.658 10.044 0.002 1.00 52.16 94 GLY A N 1
ATOM 680 C CA . GLY A 1 94 ? 12.729 10.487 -1.399 1.00 52.16 94 GLY A CA 1
ATOM 681 C C . GLY A 1 94 ? 11.898 9.773 -2.473 1.00 52.16 94 GLY A C 1
ATOM 682 O O . GLY A 1 94 ? 12.326 9.797 -3.619 1.00 52.16 94 GLY A O 1
ATOM 683 N N . ASN A 1 95 ? 10.714 9.222 -2.180 1.00 61.03 95 ASN A N 1
ATOM 684 C CA . ASN A 1 95 ? 9.833 8.669 -3.228 1.00 61.03 95 ASN A CA 1
ATOM 685 C C . ASN A 1 95 ? 8.416 9.237 -3.211 1.00 61.03 95 ASN A C 1
ATOM 687 O O . ASN A 1 95 ? 7.944 9.737 -2.190 1.00 61.03 95 ASN A O 1
ATOM 691 N N . LEU A 1 96 ? 7.725 9.136 -4.353 1.00 65.69 96 LEU A N 1
ATOM 692 C CA . LEU A 1 96 ? 6.318 9.504 -4.452 1.00 65.69 96 LEU A CA 1
ATOM 693 C C . LEU A 1 96 ? 5.479 8.467 -3.698 1.00 65.69 96 LEU A C 1
ATOM 695 O O . LEU A 1 96 ? 5.277 7.351 -4.173 1.00 65.69 96 LEU A O 1
ATOM 699 N N . VAL A 1 97 ? 4.978 8.853 -2.527 1.00 74.69 97 VAL A N 1
ATOM 700 C CA . VAL A 1 97 ? 4.057 8.043 -1.725 1.00 74.69 97 VAL A CA 1
ATOM 701 C C . VAL A 1 97 ? 2.637 8.572 -1.910 1.00 74.69 97 VAL A C 1
ATOM 703 O O . VAL A 1 97 ? 2.378 9.751 -1.675 1.00 74.69 97 VAL A O 1
ATOM 706 N N . ARG A 1 98 ? 1.717 7.703 -2.330 1.00 79.25 98 ARG A N 1
ATOM 707 C CA . ARG A 1 98 ? 0.277 7.968 -2.411 1.00 79.25 98 ARG A CA 1
ATOM 708 C C . ARG A 1 98 ? -0.433 7.098 -1.386 1.00 79.25 98 ARG A C 1
ATOM 710 O O . ARG A 1 98 ? -0.232 5.887 -1.372 1.00 79.25 98 ARG A O 1
ATOM 717 N N . ILE A 1 99 ? -1.241 7.725 -0.543 1.00 81.62 99 ILE A N 1
ATOM 718 C CA . ILE A 1 99 ? -1.999 7.052 0.509 1.00 81.62 99 ILE A CA 1
ATOM 719 C C . ILE A 1 99 ? -3.463 7.428 0.349 1.00 81.62 99 ILE A C 1
ATOM 721 O O . ILE A 1 99 ? -3.775 8.615 0.237 1.00 81.62 99 ILE A O 1
ATOM 725 N N . ASP A 1 100 ? -4.322 6.419 0.342 1.00 83.19 100 ASP A N 1
ATOM 726 C CA . ASP A 1 100 ? -5.768 6.550 0.472 1.00 83.19 100 ASP A CA 1
ATOM 727 C C . ASP A 1 100 ? -6.203 5.735 1.693 1.00 83.19 100 ASP A C 1
ATOM 729 O O . ASP A 1 100 ? -5.956 4.533 1.740 1.00 83.19 100 ASP A O 1
ATOM 733 N N . GLY A 1 101 ? -6.784 6.388 2.699 1.00 78.62 101 GLY A N 1
ATOM 734 C CA . GLY A 1 101 ? -7.283 5.700 3.893 1.00 78.62 101 GLY A CA 1
ATOM 735 C C . GLY A 1 101 ? -8.564 4.917 3.614 1.00 78.62 101 GLY A C 1
ATOM 736 O O . GLY A 1 101 ? -8.743 3.816 4.112 1.00 78.62 101 GLY A O 1
ATOM 737 N N . GLY A 1 102 ? -9.399 5.405 2.694 1.00 86.12 102 GLY A N 1
ATOM 738 C CA . GLY A 1 102 ? -10.730 4.855 2.485 1.00 86.12 102 GLY A CA 1
ATOM 739 C C . GLY A 1 102 ? -11.718 5.296 3.571 1.00 86.12 102 GLY A C 1
ATOM 740 O O . GLY A 1 102 ? -11.825 6.484 3.879 1.00 86.12 102 GLY A O 1
ATOM 741 N N . SER A 1 103 ? -12.539 4.368 4.058 1.00 82.75 103 SER A N 1
ATOM 742 C CA . SER A 1 103 ? -13.595 4.627 5.036 1.00 82.75 103 SER A CA 1
ATOM 743 C C . SER A 1 103 ? -13.187 4.189 6.436 1.00 82.75 103 SER A C 1
ATOM 745 O O . SER A 1 103 ? -12.879 3.020 6.629 1.00 82.75 103 SER A O 1
ATOM 747 N N . GLY A 1 104 ? -13.366 5.072 7.416 1.00 83.31 104 GLY A N 1
ATOM 748 C CA . GLY A 1 104 ? -13.056 4.829 8.822 1.00 83.31 104 GLY A CA 1
ATOM 749 C C . GLY A 1 104 ? -12.235 5.980 9.392 1.00 83.31 104 GLY A C 1
ATOM 750 O O . GLY A 1 104 ? -12.222 7.078 8.830 1.00 83.31 104 GLY A O 1
ATOM 751 N N . TYR A 1 105 ? -11.613 5.760 10.547 1.00 80.94 105 TYR A N 1
ATOM 752 C CA . TYR A 1 105 ? -10.723 6.725 11.188 1.00 80.94 105 TYR A CA 1
ATOM 753 C C . TYR A 1 105 ? -9.268 6.327 10.963 1.00 80.94 105 TYR A C 1
ATOM 755 O O . TYR A 1 105 ? -8.687 5.580 11.753 1.00 80.94 105 TYR A O 1
ATOM 763 N N . ASP A 1 106 ? -8.680 6.872 9.904 1.00 81.38 106 ASP A N 1
ATOM 764 C CA . ASP A 1 106 ? -7.327 6.519 9.485 1.00 81.38 106 ASP A CA 1
ATOM 765 C C . ASP A 1 106 ? -6.259 7.396 10.134 1.00 81.38 106 ASP A C 1
ATOM 767 O O . ASP A 1 106 ? -6.446 8.587 10.399 1.00 81.38 106 ASP A O 1
ATOM 771 N N . THR A 1 107 ? -5.089 6.805 10.357 1.00 80.25 107 THR A N 1
ATOM 772 C CA . THR A 1 107 ? -3.934 7.460 10.969 1.00 80.25 107 THR A CA 1
ATOM 773 C C . THR A 1 107 ? -2.742 7.444 10.023 1.00 80.25 107 THR A C 1
ATOM 775 O O . THR A 1 107 ? -2.330 6.392 9.547 1.00 80.25 107 THR A O 1
ATOM 778 N N . LEU A 1 108 ? -2.111 8.600 9.816 1.00 79.19 108 LEU A N 1
ATOM 779 C CA . LEU A 1 108 ? -0.841 8.720 9.101 1.00 79.19 108 LEU A CA 1
ATOM 780 C C . LEU A 1 108 ? 0.256 9.224 10.045 1.00 79.19 108 LEU A C 1
ATOM 782 O O . LEU A 1 108 ? 0.173 10.331 10.571 1.00 79.19 108 LEU A O 1
ATOM 786 N N . SER A 1 109 ? 1.312 8.431 10.199 1.00 78.19 109 SER A N 1
ATOM 787 C CA . SER A 1 109 ? 2.556 8.786 10.880 1.00 78.19 109 SER A CA 1
ATOM 788 C C . SER A 1 109 ? 3.678 8.934 9.854 1.00 78.19 109 SER A C 1
ATOM 790 O O . SER A 1 109 ? 3.945 8.022 9.066 1.00 78.19 109 SER A O 1
ATOM 792 N N . LEU A 1 110 ? 4.342 10.088 9.855 1.00 73.88 110 LEU A N 1
ATOM 793 C CA . LEU A 1 110 ? 5.512 10.358 9.021 1.00 73.88 110 LEU A CA 1
ATOM 794 C C . LEU A 1 110 ? 6.760 10.273 9.902 1.00 73.88 110 LEU A C 1
ATOM 796 O O . LEU A 1 110 ? 7.072 11.184 10.665 1.00 73.88 110 LEU A O 1
ATOM 800 N N . GLU A 1 111 ? 7.470 9.159 9.796 1.00 66.75 111 GLU A N 1
ATOM 801 C CA . GLU A 1 111 ? 8.650 8.817 10.586 1.00 66.75 111 GLU A CA 1
ATOM 802 C C . GLU A 1 111 ? 9.901 8.937 9.696 1.00 66.75 111 GLU A C 1
ATOM 804 O O . GLU A 1 111 ? 10.552 7.953 9.359 1.00 66.75 111 GLU A O 1
ATOM 809 N N . GLY A 1 112 ? 10.237 10.153 9.250 1.00 53.44 112 GLY A N 1
ATOM 810 C CA . GLY A 1 112 ? 11.408 10.398 8.397 1.00 53.44 112 GLY A CA 1
ATOM 811 C C . GLY A 1 112 ? 11.710 11.884 8.186 1.00 53.44 112 GLY A C 1
ATOM 812 O O . GLY A 1 112 ? 10.803 12.710 8.149 1.00 53.44 112 GLY A O 1
ATOM 813 N N . GLN A 1 113 ? 12.992 12.241 8.048 1.00 45.47 113 GLN A N 1
ATOM 814 C CA . GLN A 1 113 ? 13.464 13.628 7.883 1.00 45.47 113 GLN A CA 1
ATOM 815 C C . GLN A 1 113 ? 13.564 14.059 6.402 1.00 45.47 113 GLN A C 1
ATOM 817 O O . GLN A 1 113 ? 14.567 14.634 5.984 1.00 45.47 113 GLN A O 1
ATOM 822 N N . GLY A 1 114 ? 12.547 13.753 5.586 1.00 44.53 114 GLY A N 1
ATOM 823 C CA . GLY A 1 114 ? 12.551 13.985 4.133 1.00 44.53 114 GLY A CA 1
ATOM 824 C C . GLY A 1 114 ? 11.617 15.123 3.663 1.00 44.53 114 GLY A C 1
ATOM 825 O O . GLY A 1 114 ? 10.509 15.232 4.181 1.00 44.53 114 GLY A O 1
ATOM 826 N N . PRO A 1 115 ? 12.012 15.958 2.674 1.00 41.59 115 PRO A N 1
ATOM 827 C CA . PRO A 1 115 ? 11.331 17.223 2.347 1.00 41.59 115 PRO A CA 1
ATOM 828 C C . PRO A 1 115 ? 10.065 17.155 1.463 1.00 41.59 115 PRO A C 1
ATOM 830 O O . PRO A 1 115 ? 9.497 18.210 1.186 1.00 41.59 115 PRO A O 1
ATOM 833 N N . TRP A 1 116 ? 9.588 15.986 1.012 1.00 44.50 116 TRP A N 1
ATOM 834 C CA . TRP A 1 116 ? 8.492 15.922 0.027 1.00 44.50 116 TRP A CA 1
ATOM 835 C C . TRP A 1 116 ? 7.497 14.783 0.291 1.00 44.50 116 TRP A C 1
ATOM 837 O O . TRP A 1 116 ? 7.846 13.616 0.149 1.00 44.50 116 TRP A O 1
ATOM 847 N N . HIS A 1 117 ? 6.235 15.121 0.579 1.00 51.16 117 HIS A N 1
ATOM 848 C CA . HIS A 1 117 ? 5.098 14.191 0.542 1.00 51.16 117 HIS A CA 1
ATOM 849 C C . HIS A 1 117 ? 3.938 14.844 -0.231 1.00 51.16 117 HIS A C 1
ATOM 851 O O . HIS A 1 117 ? 3.545 15.966 0.083 1.00 51.16 117 HIS A O 1
ATOM 857 N N . ASN A 1 118 ? 3.408 14.171 -1.261 1.00 42.84 118 ASN A N 1
ATOM 858 C CA . ASN A 1 118 ? 2.309 14.666 -2.099 1.00 42.84 118 ASN A CA 1
ATOM 859 C C . ASN A 1 118 ? 1.083 13.757 -1.936 1.00 42.84 118 ASN A C 1
ATOM 861 O O . ASN A 1 118 ? 1.063 12.641 -2.452 1.00 42.84 118 ASN A O 1
ATOM 865 N N . PHE A 1 119 ? 0.069 14.231 -1.215 1.00 48.66 119 PHE A N 1
ATOM 866 C CA . PHE A 1 119 ? -1.151 13.471 -0.952 1.00 48.66 119 PHE A CA 1
ATOM 867 C C . PHE A 1 119 ? -2.106 13.540 -2.152 1.00 48.66 119 PHE A C 1
ATOM 869 O O . PHE A 1 119 ? -2.586 14.613 -2.529 1.00 48.66 119 PHE A O 1
ATOM 876 N N . GLY A 1 120 ? -2.354 12.379 -2.765 1.00 34.47 120 GLY A N 1
ATOM 877 C CA . GLY A 1 120 ? -3.365 12.189 -3.804 1.00 34.47 120 GLY A CA 1
ATOM 878 C C . GLY A 1 120 ? -4.780 12.349 -3.245 1.00 34.47 120 GLY A C 1
ATOM 879 O O . GLY A 1 120 ? -5.057 12.039 -2.094 1.00 34.47 120 GLY A O 1
ATOM 880 N N . SER A 1 121 ? -5.665 12.897 -4.067 1.00 43.66 121 SER A N 1
ATOM 881 C CA . SER A 1 121 ? -7.014 13.334 -3.722 1.00 43.66 121 SER A CA 1
ATOM 882 C C . SER A 1 121 ? -7.998 12.176 -3.514 1.00 43.66 121 SER A C 1
ATOM 884 O O . SER A 1 121 ? -8.478 11.629 -4.505 1.00 43.66 121 SER A O 1
ATOM 886 N N . ASN A 1 122 ? -8.352 11.884 -2.257 1.00 36.78 122 ASN A N 1
ATOM 887 C CA . ASN A 1 122 ? -9.728 11.500 -1.892 1.00 36.78 122 ASN A CA 1
ATOM 888 C C . ASN A 1 122 ? -10.106 11.625 -0.404 1.00 36.78 122 ASN A C 1
ATOM 890 O O . ASN A 1 122 ? -11.241 11.332 -0.045 1.00 36.78 122 ASN A O 1
ATOM 894 N N . THR A 1 123 ? -9.239 12.161 0.456 1.00 38.03 123 THR A N 1
ATOM 895 C CA . THR A 1 123 ? -9.655 12.599 1.794 1.00 38.03 123 THR A CA 1
ATOM 896 C C . THR A 1 123 ? -9.937 14.098 1.788 1.00 38.03 123 THR A C 1
ATOM 898 O O . THR A 1 123 ? -9.267 14.895 1.120 1.00 38.03 123 THR A O 1
ATOM 901 N N . SER A 1 124 ? -10.972 14.507 2.512 1.00 41.12 124 SER A N 1
ATOM 902 C CA . SER A 1 124 ? -11.333 15.905 2.717 1.00 41.12 124 SER A CA 1
ATOM 903 C C . SER A 1 124 ? -10.139 16.732 3.223 1.00 41.12 124 SER A C 1
ATOM 905 O O . SER A 1 124 ? -9.809 16.744 4.401 1.00 41.12 124 SER A O 1
ATOM 907 N N . ARG A 1 125 ? -9.525 17.471 2.292 1.00 43.97 125 ARG A N 1
ATOM 908 C CA . ARG A 1 125 ? -8.801 18.748 2.459 1.00 43.97 125 ARG A CA 1
ATOM 909 C C . ARG A 1 125 ? -7.639 18.813 3.462 1.00 43.97 125 ARG A C 1
ATOM 911 O O . ARG A 1 125 ? -7.505 19.830 4.141 1.00 43.97 125 ARG A O 1
ATOM 918 N N . LEU A 1 126 ? -6.701 17.865 3.445 1.00 42.72 126 LEU A N 1
ATOM 919 C CA . LEU A 1 126 ? -5.397 18.110 4.077 1.00 42.72 126 LEU A CA 1
ATOM 920 C C . LEU A 1 126 ? -4.230 18.036 3.085 1.00 42.72 126 LEU A C 1
ATOM 922 O O . LEU A 1 126 ? -3.631 16.995 2.851 1.00 42.72 126 LEU A O 1
ATOM 926 N N . ARG A 1 127 ? -3.880 19.197 2.517 1.00 45.47 127 ARG A N 1
ATOM 927 C CA . ARG A 1 127 ? -2.564 19.427 1.903 1.00 45.47 127 ARG A CA 1
ATOM 928 C C . ARG A 1 127 ? -1.671 20.083 2.954 1.00 45.47 127 ARG A C 1
ATOM 930 O O . ARG A 1 127 ? -1.916 21.240 3.302 1.00 45.47 127 ARG A O 1
ATOM 937 N N . LEU A 1 128 ? -0.687 19.347 3.470 1.00 46.56 128 LEU A N 1
ATOM 938 C CA . LEU A 1 128 ? 0.336 19.874 4.378 1.00 46.56 128 LEU A CA 1
ATOM 939 C C . LEU A 1 128 ? 1.546 20.341 3.565 1.00 46.56 128 LEU A C 1
ATOM 941 O O . LEU A 1 128 ? 2.184 19.539 2.889 1.00 46.56 128 LEU A O 1
ATOM 945 N N . TYR A 1 129 ? 1.868 21.629 3.650 1.00 42.69 129 TYR A N 1
ATOM 946 C CA . TYR A 1 129 ? 3.103 22.205 3.121 1.00 42.69 129 TYR A CA 1
ATOM 947 C C . TYR A 1 129 ? 4.100 22.363 4.268 1.00 42.69 129 TYR A C 1
ATOM 949 O O . TYR A 1 129 ? 3.804 23.032 5.254 1.00 42.69 129 TYR A O 1
ATOM 957 N N . TYR A 1 130 ? 5.272 21.743 4.165 1.00 49.38 130 TYR A N 1
ATOM 958 C CA . TYR A 1 130 ? 6.327 21.875 5.169 1.00 49.38 130 TYR A CA 1
ATOM 959 C C . TYR A 1 130 ? 7.220 23.084 4.863 1.00 49.38 130 TYR A C 1
ATOM 961 O O . TYR A 1 130 ? 7.740 23.201 3.753 1.00 49.38 130 TYR A O 1
ATOM 969 N N . ASN A 1 131 ? 7.415 23.971 5.844 1.00 41.44 131 ASN A N 1
ATOM 970 C CA . ASN A 1 131 ? 8.358 25.085 5.751 1.00 41.44 131 ASN A CA 1
ATOM 971 C C . ASN A 1 131 ? 9.685 24.717 6.453 1.00 41.44 131 ASN A C 1
ATOM 973 O O . ASN A 1 131 ? 9.728 24.665 7.687 1.00 41.44 131 ASN A O 1
ATOM 977 N N . P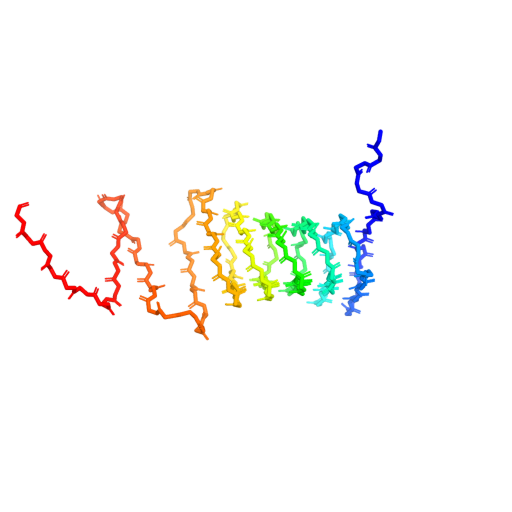RO A 1 132 ? 10.788 24.505 5.707 1.00 36.91 132 PRO A N 1
ATOM 978 C CA . PRO A 1 132 ? 12.069 24.102 6.286 1.00 36.91 132 PRO A CA 1
ATOM 979 C C . PRO A 1 132 ? 12.747 25.203 7.114 1.00 36.91 132 PRO A C 1
ATOM 981 O O . PRO A 1 132 ? 13.552 24.881 7.985 1.00 36.91 132 PRO A O 1
ATOM 984 N N . ALA A 1 133 ? 12.411 26.479 6.899 1.00 40.19 133 ALA A N 1
ATOM 985 C CA . ALA A 1 133 ? 12.962 27.584 7.685 1.00 40.19 133 ALA A CA 1
ATOM 986 C C . ALA A 1 133 ? 12.363 27.643 9.099 1.00 40.19 133 ALA A C 1
ATOM 988 O O . ALA A 1 133 ? 13.029 28.065 10.040 1.00 40.19 133 ALA A O 1
ATOM 989 N N . THR A 1 134 ? 11.116 27.195 9.256 1.00 45.56 134 THR A N 1
ATOM 990 C CA . THR A 1 134 ? 10.365 27.299 10.517 1.00 45.56 134 THR A CA 1
ATOM 991 C C . THR A 1 134 ? 10.026 25.948 11.141 1.00 45.56 134 THR A C 1
ATOM 993 O O . THR A 1 134 ? 9.426 25.913 12.211 1.00 45.56 134 THR A O 1
ATOM 996 N N . ARG A 1 135 ? 10.403 24.836 10.492 1.00 42.44 135 ARG A N 1
ATOM 997 C CA . ARG A 1 135 ? 10.108 23.452 10.910 1.00 42.44 135 ARG A CA 1
ATOM 998 C C . ARG A 1 135 ? 8.624 23.210 11.204 1.00 42.44 135 ARG A C 1
ATOM 1000 O O . ARG A 1 135 ? 8.280 22.455 12.109 1.00 42.44 135 ARG A O 1
ATOM 1007 N N . SER A 1 136 ? 7.741 23.856 10.448 1.00 39.34 136 SER A N 1
ATOM 1008 C CA . SER A 1 136 ? 6.298 23.810 10.681 1.00 39.34 136 SER A CA 1
ATOM 1009 C C . SER A 1 136 ? 5.532 23.340 9.448 1.00 39.34 136 SER A C 1
ATOM 1011 O O . SER A 1 136 ? 5.973 23.516 8.311 1.00 39.34 136 SER A O 1
ATOM 1013 N N . PHE A 1 137 ? 4.369 22.731 9.687 1.00 45.31 137 PHE A N 1
ATOM 1014 C CA . PHE A 1 137 ? 3.412 22.359 8.649 1.00 45.31 137 PHE A CA 1
ATOM 1015 C C . PHE A 1 137 ? 2.365 23.466 8.490 1.00 45.31 137 PHE A C 1
ATOM 1017 O O . PHE A 1 137 ? 1.836 23.976 9.475 1.00 45.31 137 PHE A O 1
ATOM 1024 N N . VAL A 1 138 ? 2.044 23.815 7.248 1.00 44.53 138 VAL A N 1
ATOM 1025 C CA . VAL A 1 138 ? 0.985 24.759 6.880 1.00 44.53 138 VAL A CA 1
ATOM 1026 C C . VAL A 1 138 ? -0.107 23.983 6.152 1.00 44.53 138 VAL A C 1
ATOM 1028 O O . VAL A 1 138 ? 0.162 23.342 5.135 1.00 44.53 138 VAL A O 1
ATOM 1031 N N . SER A 1 139 ? -1.344 24.023 6.653 1.00 44.75 139 SER A N 1
ATOM 1032 C CA . SER A 1 139 ? -2.493 23.457 5.941 1.00 44.75 139 SER A CA 1
ATOM 1033 C C . SER A 1 139 ? -2.963 24.422 4.844 1.00 44.75 139 SER A C 1
ATOM 1035 O O . SER A 1 139 ? -3.166 25.614 5.080 1.00 44.75 139 SER A O 1
ATOM 1037 N N . ALA A 1 140 ? -3.171 23.935 3.618 1.00 37.44 140 ALA A N 1
ATOM 1038 C CA . ALA A 1 140 ? -3.845 24.734 2.591 1.00 37.44 140 ALA A CA 1
ATOM 1039 C C . ALA A 1 140 ? -5.375 24.585 2.696 1.00 37.44 140 ALA A C 1
ATOM 1041 O O . ALA A 1 140 ? -5.969 23.742 2.029 1.00 37.44 140 ALA A O 1
ATOM 1042 N N . LYS A 1 141 ? -5.965 25.441 3.549 1.00 37.12 141 LYS A N 1
ATOM 1043 C CA . LYS A 1 141 ? -7.391 25.819 3.737 1.00 37.12 141 LYS A CA 1
ATOM 1044 C C . LYS A 1 141 ? -8.429 24.673 3.696 1.00 37.12 141 LYS A C 1
ATOM 1046 O O . LYS A 1 141 ? -8.793 24.182 2.625 1.00 37.12 141 LYS A O 1
ATOM 1051 N N . SER A 1 142 ? -9.069 24.336 4.817 1.00 32.03 142 SER A N 1
ATOM 1052 C CA . SER A 1 142 ? -9.892 25.241 5.641 1.00 32.03 142 SER A CA 1
ATOM 1053 C C . SER A 1 142 ? -9.188 25.759 6.897 1.00 32.03 142 SER A C 1
ATOM 1055 O O . SER A 1 142 ? -9.110 25.085 7.917 1.00 32.03 142 SER A O 1
ATOM 1057 N N . ILE A 1 143 ? -8.696 26.993 6.802 1.00 35.34 143 ILE A N 1
ATOM 1058 C CA . ILE A 1 143 ? -8.426 27.835 7.963 1.00 35.34 143 ILE A CA 1
ATOM 1059 C C . ILE A 1 143 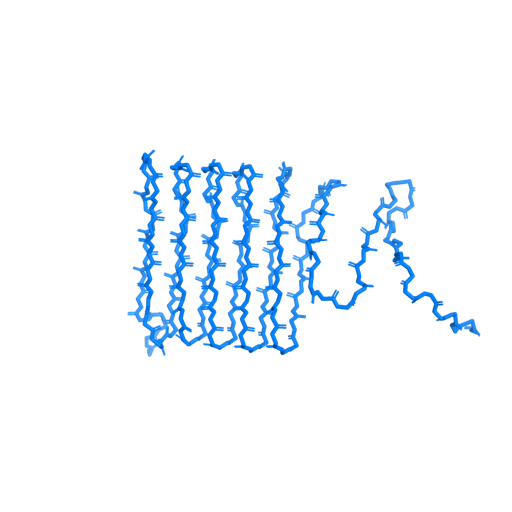? -9.793 28.372 8.372 1.00 35.34 143 ILE A C 1
ATOM 1061 O O . ILE A 1 143 ? -10.326 29.243 7.688 1.00 35.34 143 ILE A O 1
ATOM 1065 N N . GLU A 1 144 ? -10.362 27.839 9.444 1.00 32.56 144 GLU A N 1
ATOM 1066 C CA . GLU A 1 144 ? -11.287 28.602 10.272 1.00 32.56 144 GLU A CA 1
ATOM 1067 C C . GLU A 1 144 ? -10.503 28.924 11.546 1.00 32.56 144 GLU A C 1
ATOM 1069 O O . GLU A 1 144 ? -10.135 28.040 12.319 1.00 32.56 144 GLU A O 1
ATOM 1074 N N . GLN A 1 145 ? -10.078 30.184 11.656 1.00 35.66 145 GLN A N 1
ATOM 1075 C CA . GLN A 1 145 ? -9.335 30.685 12.806 1.00 35.66 145 GLN A CA 1
ATOM 1076 C C . GLN A 1 145 ? -10.204 30.559 14.058 1.00 35.66 145 GLN A C 1
ATOM 1078 O O . GLN A 1 145 ? -11.257 31.185 14.133 1.00 35.66 145 GLN A O 1
ATOM 1083 N N . ALA A 1 146 ? -9.706 29.876 15.083 1.00 26.11 146 ALA A N 1
ATOM 1084 C CA . ALA A 1 146 ? -10.078 30.186 16.456 1.00 26.11 146 ALA A CA 1
ATOM 1085 C C . ALA A 1 146 ? -8.861 30.818 17.138 1.00 26.11 146 ALA A C 1
ATOM 1087 O O . ALA A 1 146 ? -8.065 30.146 17.786 1.00 26.11 146 ALA A O 1
ATOM 1088 N N . ASN A 1 147 ? -8.705 32.129 16.934 1.00 30.61 147 ASN A N 1
ATOM 1089 C CA . ASN A 1 147 ? -7.914 32.967 17.827 1.00 30.61 147 ASN A CA 1
ATOM 1090 C C . ASN A 1 147 ? -8.635 33.033 19.178 1.00 30.61 147 ASN A C 1
ATOM 1092 O O . ASN A 1 147 ? -9.726 33.606 19.239 1.00 30.61 147 ASN A O 1
ATOM 1096 N N . ARG A 1 148 ? -8.004 32.528 20.238 1.00 34.16 148 ARG A N 1
ATOM 1097 C CA . ARG A 1 148 ? -7.814 33.256 21.501 1.00 34.16 148 ARG A CA 1
ATOM 1098 C C . ARG A 1 148 ? -6.472 32.865 22.094 1.00 34.16 148 ARG A C 1
ATOM 1100 O O . ARG A 1 148 ? -6.202 31.648 22.138 1.00 34.16 148 ARG A O 1
#

Sequence (148 aa):
MSIFNTQVRQMGYFGRNTVSTGNRNDLIIQQGLGNVNRANGNGGNDVFLMQGVGNKNIANGGAGNDLFIIRGAGNEQIANGGAGNDTFRVAGNGNLVRIDGGSGYDTLSLEGQGPWHNFGSNTSRLRLYYNPATRSFVSAKSIEQANR

Mean predicted aligned error: 12.04 Å

Solvent-accessible surface area (backbone atoms only — not comparable to full-atom values): 7953 Å² total; per-residue (Å²): 133,92,80,65,85,42,83,46,76,47,81,30,74,66,55,75,37,78,48,72,59,54,70,48,40,31,38,39,39,38,57,21,56,10,54,34,35,37,41,35,34,48,21,32,47,29,37,38,42,37,52,23,55,11,51,30,38,37,42,36,34,30,37,36,48,24,38,40,40,40,50,32,75,10,56,31,37,37,41,36,29,33,38,32,48,16,38,38,39,41,38,48,81,82,47,52,47,35,58,42,49,68,45,69,69,58,45,81,45,79,61,55,100,48,98,68,75,61,75,54,92,81,68,94,64,76,49,68,47,75,40,85,91,73,79,41,75,44,73,63,63,85,80,77,85,80,88,127

Radius of gyration: 16.3 Å; Cα contacts (8 Å, |Δi|>4): 423; chains: 1; bounding box: 27×52×36 Å

pLDDT: mean 70.47, std 20.96, range [26.11, 96.31]

Secondary structure (DSSP, 8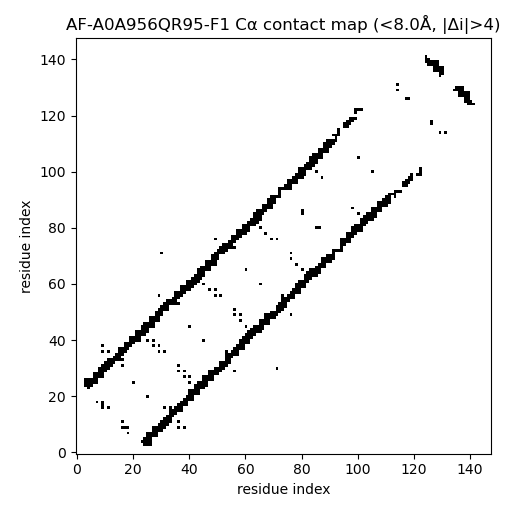-state):
--S-S-EEEE---SSEEEEE--SS--EEEE---SSEEEEEEEESS-EEEE---SSEEEEEEEES--EEEE---SSEEEEEEEES--EEEE--SS-EEEEEEEES--EEEE-S--S-----S-SSS--EEEETTTTEEEE-S-------

Foldseek 3Di:
DDDAPEEAEFAAAEDAAEEEDDQEEHEYEYAYQYQEYEYEDAHYAYEYHAAHQHQEYEYHNHYYAYEYEHAHNHAEYEYEQHHYAYEYEHEYEDHAYEYHNHDDNYYYHDRYPYQDYDYDDDDPFADWHADPVVRDTDGDDPPPDDDD

Nearest PDB structures (foldseek):
  7usl-assembly1_C  TM=8.212E-01  e=8.334E-01  Bordetella pertussis
  2zvd-assembly1_C  TM=5.500E-01  e=5.745E-01  Pseudomonas sp. MIS38
  3a70-assembly1_A  TM=5.876E-01  e=1.275E+00  Pseudomonas sp. MIS38
  6ria-assembly1_P  TM=3.048E-01  e=5.953E+00  Thermus thermophilus